Protein AF-A0A521T5R9-F1 (afdb_monomer)

Solvent-accessible surface area (backbone atoms only — not comparable to full-atom values): 5230 Å² total; per-residue (Å²): 138,84,82,80,78,77,91,72,56,70,68,59,52,52,55,57,56,71,71,51,89,70,90,50,60,89,79,56,50,63,75,42,75,47,79,50,73,58,100,88,38,51,32,42,32,36,29,69,43,96,58,28,25,36,35,34,41,43,70,34,47,75,70,73,48,48,69,42,54,29,28,78,53,89,96,47,72,43,79,50,74,78,88,130

pLDDT: mean 84.73, std 13.35, range [43.09, 97.25]

Secondary structure (DSSP, 8-state):
---------HHHHHHHHHTS-PPPGGGPPTT-EEEEE-SS-EEEEEE-STTEEEEEEHHHHHTT-TT-EEEEETTEEEE-PPP-

Foldseek 3Di:
DDDDDDDDDPVRVVVVVVPDDDDALVNDDQQDWDWDDDPQWIKIWGNHDPQKTQIDIDVCVVVVNHRFIWHDDPPDIDGDDDDD

Nearest PDB structures (foldseek):
  1o7d-assembly1_D  TM=6.918E-01  e=7.113E+00  Bos taurus
  1qwr-assembly2_B  TM=6.316E-01  e=4.124E+00  Bacillus subtilis
  3hxr-assembly1_A  TM=5.283E-01  e=3.653E+00  Saccharomyces cerevisiae
  6jnp-assembly1_E-2  TM=5.085E-01  e=9.063E+00  Pseudomonas aeruginosa

Mean predicted aligned error: 8.08 Å

Radius of gyration: 16.34 Å; Cα contacts (8 Å, |Δi|>4): 106; chains: 1; bounding box: 58×25×36 Å

Structure (mmCIF, N/CA/C/O backbone):
data_AF-A0A521T5R9-F1
#
_entry.id   AF-A0A521T5R9-F1
#
loop_
_atom_site.group_PDB
_atom_site.id
_atom_site.type_symbol
_atom_site.label_atom_id
_atom_site.label_alt_id
_atom_site.label_comp_id
_atom_site.label_asym_id
_atom_site.label_entity_id
_atom_site.label_seq_id
_atom_site.pdbx_PDB_ins_code
_atom_site.Cartn_x
_atom_site.Cartn_y
_atom_site.Cartn_z
_atom_site.occupancy
_atom_site.B_iso_or_equiv
_atom_site.auth_seq_id
_atom_site.auth_comp_id
_atom_site.auth_asym_id
_atom_site.auth_atom_id
_atom_site.pdbx_PDB_model_num
ATOM 1 N N . MET A 1 1 ? 34.928 -3.555 -6.492 1.00 43.09 1 MET A N 1
ATOM 2 C CA . MET A 1 1 ? 34.454 -3.823 -7.866 1.00 43.09 1 MET A CA 1
ATOM 3 C C . MET A 1 1 ? 33.259 -2.920 -8.124 1.00 43.09 1 MET A C 1
ATOM 5 O O . MET A 1 1 ? 32.258 -3.068 -7.439 1.00 43.09 1 MET A O 1
ATOM 9 N N . THR A 1 2 ? 33.394 -1.938 -9.014 1.00 52.50 2 THR A N 1
ATOM 10 C CA . THR A 1 2 ? 32.320 -0.988 -9.347 1.00 52.50 2 THR A CA 1
ATOM 11 C C . THR A 1 2 ? 31.524 -1.551 -10.513 1.00 52.50 2 THR A C 1
ATOM 13 O O . THR A 1 2 ? 32.054 -1.677 -11.614 1.00 52.50 2 THR A O 1
ATOM 16 N N . THR A 1 3 ? 30.267 -1.918 -10.281 1.00 55.66 3 THR A N 1
ATOM 17 C CA . THR A 1 3 ? 29.368 -2.364 -11.348 1.00 55.66 3 THR A CA 1
ATOM 18 C C . THR A 1 3 ? 29.021 -1.165 -12.227 1.00 55.66 3 THR A C 1
ATOM 20 O O . THR A 1 3 ? 28.347 -0.238 -11.780 1.00 55.66 3 THR A O 1
ATOM 23 N N . ALA A 1 4 ? 29.500 -1.155 -13.471 1.00 58.25 4 ALA A N 1
ATOM 24 C CA . ALA A 1 4 ? 29.112 -0.148 -14.450 1.00 58.25 4 ALA A CA 1
ATOM 25 C C . ALA A 1 4 ? 27.624 -0.327 -14.788 1.00 58.25 4 ALA A C 1
ATOM 27 O O . ALA A 1 4 ? 27.224 -1.370 -15.304 1.00 58.25 4 ALA A O 1
ATOM 28 N N . ILE A 1 5 ? 26.796 0.676 -14.484 1.00 67.31 5 ILE A N 1
ATOM 29 C CA . ILE A 1 5 ? 25.393 0.685 -14.907 1.00 67.31 5 ILE A CA 1
ATOM 30 C C . ILE A 1 5 ? 25.383 1.095 -16.386 1.00 67.31 5 ILE A C 1
ATOM 32 O O . ILE A 1 5 ? 25.787 2.218 -16.694 1.00 67.31 5 ILE A O 1
ATOM 36 N N . PRO A 1 6 ? 24.968 0.220 -17.318 1.00 70.50 6 PRO A N 1
ATOM 37 C CA . PRO A 1 6 ? 24.958 0.558 -18.734 1.00 70.50 6 PRO A CA 1
ATOM 38 C C . PRO A 1 6 ? 24.009 1.733 -18.985 1.00 70.50 6 PRO A C 1
ATOM 40 O O . PRO A 1 6 ? 22.886 1.750 -18.473 1.00 70.50 6 PRO A O 1
ATOM 43 N N . ALA A 1 7 ? 24.450 2.703 -19.788 1.00 67.81 7 ALA A N 1
ATOM 44 C CA . ALA A 1 7 ? 23.622 3.835 -20.184 1.00 67.81 7 ALA A CA 1
ATOM 45 C C . ALA A 1 7 ? 22.348 3.328 -20.884 1.00 67.81 7 ALA A C 1
ATOM 47 O O . ALA A 1 7 ? 22.411 2.608 -21.883 1.00 67.81 7 ALA A O 1
ATOM 48 N N . ARG A 1 8 ? 21.177 3.685 -20.344 1.00 77.50 8 ARG A N 1
ATOM 49 C CA . ARG A 1 8 ? 19.869 3.377 -20.936 1.00 77.50 8 ARG A CA 1
ATOM 50 C C . ARG A 1 8 ? 19.272 4.655 -21.507 1.00 77.50 8 ARG A C 1
ATOM 52 O O . ARG A 1 8 ? 19.298 5.695 -20.856 1.00 77.50 8 ARG A O 1
ATOM 59 N N . THR A 1 9 ? 18.714 4.576 -22.711 1.00 87.38 9 THR A N 1
ATOM 60 C CA . THR A 1 9 ? 17.876 5.657 -23.237 1.00 87.38 9 THR A CA 1
ATOM 61 C C . THR A 1 9 ? 16.600 5.761 -22.404 1.00 87.38 9 THR A C 1
ATOM 63 O O . THR A 1 9 ? 16.130 4.763 -21.850 1.00 87.38 9 THR A O 1
ATOM 66 N N . ILE A 1 10 ? 16.006 6.954 -22.339 1.00 83.12 10 ILE A N 1
ATOM 67 C CA . ILE A 1 10 ? 14.739 7.158 -21.624 1.00 83.12 10 ILE A CA 1
ATOM 68 C C . ILE A 1 10 ? 13.631 6.245 -22.167 1.00 83.12 10 ILE A C 1
ATOM 70 O O . ILE A 1 10 ? 12.891 5.655 -21.388 1.00 83.12 10 ILE A O 1
ATOM 74 N N . SER A 1 11 ? 13.597 6.014 -23.484 1.00 83.62 11 SER A N 1
ATOM 75 C CA . SER A 1 11 ? 12.654 5.091 -24.122 1.00 83.62 11 SER A CA 1
ATOM 76 C C . SER A 1 11 ? 12.800 3.664 -23.590 1.00 83.62 11 SER A C 1
ATOM 78 O O . SER A 1 11 ? 11.804 3.033 -23.266 1.00 83.62 11 SER A O 1
ATOM 80 N N . ARG A 1 12 ? 14.033 3.166 -23.401 1.00 82.81 12 ARG A N 1
ATOM 81 C CA . ARG A 1 12 ? 14.254 1.832 -22.812 1.00 82.81 12 ARG A CA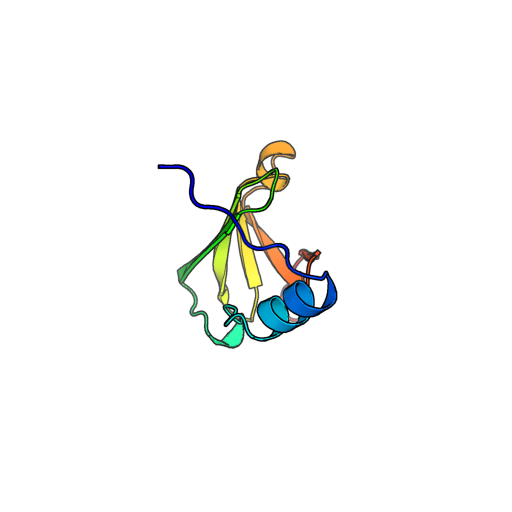 1
ATOM 82 C C . ARG A 1 12 ? 13.858 1.749 -21.340 1.00 82.81 12 ARG A C 1
ATOM 84 O O . ARG A 1 12 ? 13.485 0.674 -20.885 1.00 82.81 12 ARG A O 1
ATOM 91 N N . LEU A 1 13 ? 13.966 2.845 -20.590 1.00 82.44 13 LEU A N 1
ATOM 92 C CA . LEU A 1 13 ? 13.487 2.891 -19.205 1.00 82.44 13 LEU A CA 1
ATOM 93 C C . LEU A 1 13 ? 11.957 2.859 -19.149 1.00 82.44 13 LEU A C 1
ATOM 95 O O . LEU A 1 13 ? 11.405 2.174 -18.296 1.00 82.44 13 LEU A O 1
ATOM 99 N N . ILE A 1 14 ? 11.287 3.550 -20.074 1.00 82.12 14 ILE A N 1
ATOM 100 C CA . ILE A 1 14 ? 9.824 3.553 -20.180 1.00 82.12 14 ILE A C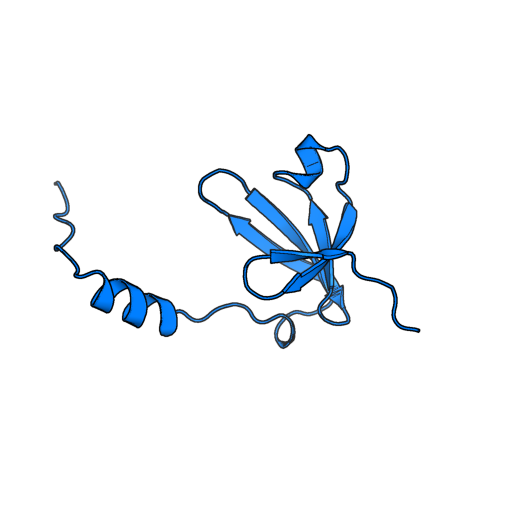A 1
ATOM 101 C C . ILE A 1 14 ? 9.305 2.159 -20.547 1.00 82.12 14 ILE A C 1
ATOM 103 O O . ILE A 1 14 ? 8.414 1.664 -19.864 1.00 82.12 14 ILE A O 1
ATOM 107 N N . GLU A 1 15 ? 9.876 1.504 -21.563 1.00 81.38 15 GLU A N 1
ATOM 108 C CA . GLU A 1 15 ? 9.458 0.147 -21.950 1.00 81.38 15 GLU A CA 1
ATOM 109 C C . GLU A 1 15 ? 9.669 -0.859 -20.811 1.00 81.38 15 GLU A C 1
ATOM 111 O O . GLU A 1 15 ? 8.748 -1.582 -20.443 1.00 81.38 15 GLU A O 1
ATOM 116 N N . ALA A 1 16 ? 10.829 -0.820 -20.148 1.00 78.06 16 ALA A N 1
ATOM 117 C CA . ALA A 1 16 ? 11.090 -1.688 -18.999 1.00 78.06 16 ALA A CA 1
ATOM 118 C C . ALA A 1 16 ? 10.138 -1.427 -17.813 1.00 78.06 16 ALA A C 1
ATOM 120 O O . ALA A 1 16 ? 9.808 -2.351 -17.074 1.00 78.06 16 ALA A O 1
ATOM 121 N N . ALA A 1 17 ? 9.690 -0.183 -17.616 1.00 75.25 17 ALA A N 1
ATOM 122 C CA . ALA A 1 17 ? 8.724 0.155 -16.572 1.00 75.25 17 ALA A CA 1
ATOM 123 C C . ALA A 1 17 ? 7.298 -0.309 -16.914 1.00 75.25 17 ALA A C 1
ATOM 125 O O . ALA A 1 17 ? 6.541 -0.651 -16.008 1.00 75.25 17 ALA A O 1
ATOM 126 N N . ARG A 1 18 ? 6.925 -0.347 -18.202 1.00 72.25 18 ARG A N 1
ATOM 127 C CA . ARG A 1 18 ? 5.620 -0.865 -18.657 1.00 72.25 18 ARG A CA 1
ATOM 128 C C . ARG A 1 18 ? 5.472 -2.361 -18.406 1.00 72.25 18 ARG A C 1
ATOM 130 O O . ARG A 1 18 ? 4.375 -2.817 -18.104 1.00 72.25 18 ARG A O 1
ATOM 137 N N . GLU A 1 19 ? 6.568 -3.100 -18.533 1.00 72.00 19 GLU A N 1
ATOM 138 C CA . GLU A 1 19 ? 6.606 -4.549 -18.332 1.00 72.00 19 GLU A CA 1
ATOM 139 C C . GLU A 1 19 ? 6.712 -4.952 -16.857 1.00 72.00 19 GLU A C 1
ATOM 141 O O . GLU A 1 19 ? 6.628 -6.139 -16.543 1.00 72.00 19 GLU A O 1
ATOM 146 N N . GLN A 1 20 ? 6.889 -3.996 -15.936 1.00 70.00 20 GLN A N 1
ATOM 147 C CA . GLN A 1 20 ? 7.025 -4.335 -14.527 1.00 70.00 20 GLN A CA 1
ATOM 148 C C . GLN A 1 20 ? 5.684 -4.855 -13.979 1.00 70.00 20 GLN A C 1
ATOM 150 O O . GLN A 1 20 ? 4.693 -4.116 -13.990 1.00 70.00 20 GLN A O 1
ATOM 155 N N . PRO A 1 21 ? 5.630 -6.096 -13.460 1.00 67.12 21 PRO A N 1
ATOM 156 C CA . PRO A 1 21 ? 4.427 -6.597 -12.820 1.00 67.12 21 PRO A CA 1
ATOM 157 C C . PRO A 1 21 ? 4.142 -5.744 -11.580 1.00 67.12 21 PRO A C 1
ATOM 159 O O . PRO A 1 21 ? 4.939 -5.691 -10.643 1.00 67.12 21 PRO A O 1
ATOM 162 N N . GLY A 1 22 ? 3.027 -5.017 -11.619 1.00 78.12 22 GLY A N 1
ATOM 163 C CA . GLY A 1 22 ? 2.525 -4.219 -10.508 1.00 78.12 22 GLY A CA 1
ATOM 164 C C . GLY A 1 22 ? 1.461 -4.979 -9.728 1.00 78.12 22 GLY A C 1
ATOM 165 O O . GLY A 1 22 ? 0.732 -5.791 -10.294 1.00 78.12 22 GLY A O 1
ATOM 166 N N . VAL A 1 23 ? 1.345 -4.677 -8.438 1.00 85.75 23 VAL A N 1
ATOM 167 C CA . VAL A 1 23 ? 0.240 -5.156 -7.603 1.00 85.75 23 VAL A CA 1
ATOM 168 C C . VAL A 1 23 ? -1.023 -4.392 -7.996 1.00 85.75 23 VAL A C 1
ATOM 170 O O . VAL A 1 23 ? -1.041 -3.159 -7.907 1.00 85.75 23 VAL A O 1
ATOM 173 N N . ARG A 1 24 ? -2.075 -5.087 -8.446 1.00 83.06 24 ARG A N 1
ATOM 174 C CA . ARG A 1 24 ? -3.362 -4.444 -8.743 1.00 83.06 24 ARG A CA 1
ATOM 175 C C . ARG A 1 24 ? -4.270 -4.519 -7.517 1.00 83.06 24 ARG A C 1
ATOM 177 O O . ARG A 1 24 ? -4.249 -5.520 -6.812 1.00 83.06 24 ARG A O 1
ATOM 184 N N . PRO A 1 25 ? -5.142 -3.521 -7.288 1.00 82.75 25 PRO A N 1
ATOM 185 C CA . PRO A 1 25 ? -6.109 -3.586 -6.193 1.00 82.75 25 PRO A CA 1
ATOM 186 C C . PRO A 1 25 ? -7.020 -4.821 -6.238 1.00 82.75 25 PRO A C 1
ATOM 188 O O . PRO A 1 25 ? -7.447 -5.289 -5.194 1.00 82.75 25 PRO A O 1
ATOM 191 N N . ALA A 1 26 ? -7.300 -5.349 -7.434 1.00 82.75 26 ALA A N 1
ATOM 192 C CA . ALA A 1 26 ? -8.100 -6.561 -7.617 1.00 82.75 26 ALA A CA 1
ATOM 193 C C . ALA A 1 26 ? -7.384 -7.849 -7.168 1.00 82.75 26 ALA A C 1
ATOM 195 O O . ALA A 1 26 ? -8.049 -8.855 -6.950 1.00 82.75 26 ALA A O 1
ATOM 196 N N . ASP A 1 27 ? -6.056 -7.811 -7.022 1.00 87.12 27 ASP A N 1
ATOM 197 C CA . ASP A 1 27 ? -5.248 -8.953 -6.583 1.00 87.12 27 ASP A CA 1
ATOM 198 C C . ASP A 1 27 ? -5.102 -8.997 -5.050 1.00 87.12 27 ASP A C 1
ATOM 200 O O . ASP A 1 27 ? -4.535 -9.945 -4.514 1.00 87.12 27 ASP A O 1
ATOM 204 N N . LEU A 1 28 ? -5.580 -7.962 -4.348 1.00 91.31 28 LEU A N 1
ATOM 205 C CA . LEU A 1 28 ? -5.423 -7.790 -2.907 1.00 91.31 28 LEU A CA 1
ATOM 206 C C . LEU A 1 28 ? -6.692 -8.181 -2.160 1.00 91.31 28 LEU A C 1
ATOM 208 O O . LEU A 1 28 ? -7.805 -7.800 -2.534 1.00 91.31 28 LEU A O 1
ATOM 212 N N . GLN A 1 29 ? -6.511 -8.883 -1.051 1.00 94.06 29 GLN A N 1
ATOM 213 C CA . GLN A 1 29 ? -7.581 -9.259 -0.144 1.00 94.06 29 GLN A CA 1
ATOM 214 C C . GLN A 1 29 ? -7.641 -8.309 1.058 1.00 94.06 29 GLN A C 1
ATOM 216 O O . GLN A 1 29 ? -6.625 -7.734 1.457 1.00 94.06 29 GLN A O 1
ATOM 221 N N . PRO A 1 30 ? -8.824 -8.120 1.673 1.00 94.88 30 PRO A N 1
ATOM 222 C CA . PRO A 1 30 ? -8.912 -7.435 2.955 1.00 94.88 30 PRO A CA 1
ATOM 223 C C . PRO A 1 30 ? -7.956 -8.068 3.977 1.00 94.88 30 PRO A C 1
ATOM 225 O O . PRO A 1 30 ? -8.002 -9.274 4.204 1.00 94.88 30 PRO A O 1
ATOM 228 N N . GLY A 1 31 ? -7.108 -7.246 4.594 1.00 93.88 31 GLY A N 1
ATOM 229 C CA . GLY A 1 31 ? -6.052 -7.689 5.509 1.00 93.88 31 GLY A CA 1
ATOM 230 C C . GLY A 1 31 ? -4.642 -7.663 4.912 1.00 93.88 31 GLY A C 1
ATOM 231 O O . GLY A 1 31 ? -3.688 -7.556 5.681 1.00 93.88 31 GLY A O 1
ATOM 232 N N . ASP A 1 32 ? -4.497 -7.664 3.584 1.00 95.56 32 ASP A N 1
ATOM 233 C CA . ASP A 1 32 ? -3.191 -7.534 2.933 1.00 95.56 32 ASP A CA 1
ATOM 234 C C . ASP A 1 32 ? -2.595 -6.142 3.133 1.00 95.56 32 ASP A C 1
ATOM 236 O O . ASP A 1 32 ? -3.309 -5.133 3.169 1.00 95.56 32 ASP A O 1
ATOM 240 N N . TRP A 1 33 ? -1.266 -6.072 3.217 1.00 94.88 33 TRP A N 1
ATOM 241 C CA . TRP A 1 33 ? -0.536 -4.812 3.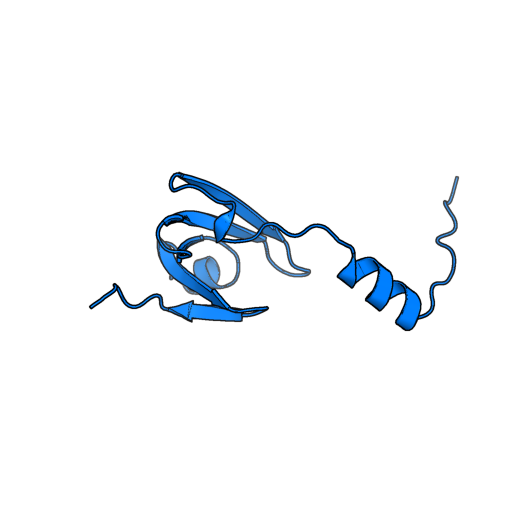339 1.00 94.88 33 TRP A CA 1
ATOM 242 C C . TRP A 1 33 ? 0.332 -4.559 2.114 1.00 94.88 33 TRP A C 1
ATOM 244 O O . TRP A 1 33 ? 1.081 -5.425 1.664 1.00 94.88 33 TRP A O 1
ATOM 254 N N . VAL A 1 34 ? 0.284 -3.326 1.617 1.00 94.00 34 VAL A N 1
ATOM 255 C CA . VAL A 1 34 ? 1.151 -2.839 0.545 1.00 94.00 34 VAL A CA 1
ATOM 256 C C . VAL A 1 34 ? 2.031 -1.727 1.091 1.00 94.00 34 VAL A C 1
ATOM 258 O O . VAL A 1 34 ? 1.540 -0.735 1.626 1.00 94.00 34 VAL A O 1
ATOM 261 N N . ILE A 1 35 ? 3.344 -1.872 0.925 1.00 95.00 35 ILE A N 1
ATOM 262 C CA . ILE A 1 35 ? 4.309 -0.827 1.268 1.00 95.00 35 ILE A CA 1
ATOM 263 C C . ILE A 1 35 ? 4.683 -0.070 -0.001 1.00 95.00 35 ILE A C 1
ATOM 265 O O . ILE A 1 35 ? 5.294 -0.625 -0.914 1.00 95.00 35 ILE A O 1
ATOM 269 N N . VAL A 1 36 ? 4.344 1.217 -0.051 1.00 92.69 36 VAL A N 1
ATOM 270 C CA . VAL A 1 36 ? 4.684 2.097 -1.171 1.00 92.69 36 VAL A CA 1
ATOM 271 C C . VAL A 1 36 ? 5.844 2.982 -0.756 1.00 92.69 36 VAL A C 1
ATOM 273 O O . VAL A 1 36 ? 5.692 3.897 0.052 1.00 92.69 36 VAL A O 1
ATOM 276 N N . ARG A 1 37 ? 7.020 2.726 -1.327 1.00 92.31 37 ARG A N 1
ATOM 277 C CA . ARG A 1 37 ? 8.204 3.556 -1.112 1.00 92.31 37 ARG A CA 1
ATOM 278 C C . ARG A 1 37 ? 8.429 4.468 -2.308 1.00 92.31 37 ARG A C 1
ATOM 280 O O . ARG A 1 37 ? 8.652 4.007 -3.423 1.00 92.31 37 ARG A O 1
ATOM 287 N N . THR A 1 38 ? 8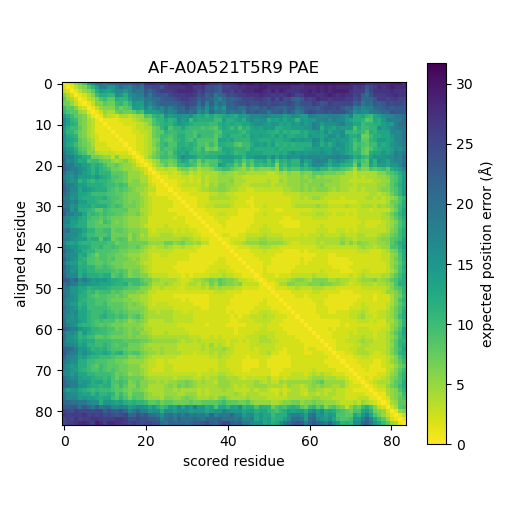.394 5.768 -2.061 1.00 89.25 38 THR A N 1
ATOM 288 C CA . THR A 1 38 ? 8.771 6.804 -3.023 1.00 89.25 38 THR A CA 1
ATOM 289 C C . THR A 1 38 ? 10.180 7.310 -2.708 1.00 89.25 38 THR A C 1
ATOM 291 O O . THR A 1 38 ? 10.841 6.832 -1.784 1.00 89.25 38 THR A O 1
ATOM 294 N N . LYS A 1 39 ? 10.657 8.308 -3.463 1.00 90.94 39 LYS A N 1
ATOM 295 C CA . LYS A 1 39 ? 11.947 8.959 -3.189 1.00 90.94 39 LYS A CA 1
ATOM 296 C C . LYS A 1 39 ? 12.022 9.536 -1.769 1.00 90.94 39 LYS A C 1
ATOM 298 O O . LYS A 1 39 ? 13.070 9.453 -1.139 1.00 90.94 39 LYS A O 1
ATOM 303 N N . ASN A 1 40 ? 10.926 10.125 -1.291 1.00 92.31 40 ASN A N 1
ATOM 304 C CA . ASN A 1 40 ? 10.930 10.962 -0.089 1.00 92.31 40 ASN A CA 1
ATOM 305 C C . ASN A 1 40 ? 10.100 10.375 1.057 1.00 92.31 40 ASN A C 1
ATOM 307 O O . ASN A 1 40 ? 10.070 10.947 2.144 1.00 92.31 40 ASN A O 1
ATOM 311 N N . SER A 1 41 ? 9.357 9.292 0.825 1.00 92.25 41 SER A N 1
ATOM 312 C CA . SER A 1 41 ? 8.387 8.800 1.802 1.00 92.25 41 SER A CA 1
ATOM 313 C C . SER A 1 41 ? 8.127 7.310 1.652 1.00 92.25 41 SER A C 1
ATOM 315 O O . SER A 1 41 ? 8.251 6.747 0.565 1.00 92.25 41 SER A O 1
ATOM 317 N N . THR A 1 42 ? 7.711 6.697 2.753 1.00 96.25 42 THR A N 1
ATOM 318 C CA . THR A 1 42 ? 7.180 5.337 2.787 1.00 96.25 42 THR A CA 1
ATOM 319 C C . THR A 1 42 ? 5.762 5.405 3.329 1.00 96.25 42 THR A C 1
ATOM 321 O O . THR A 1 42 ? 5.534 6.033 4.363 1.00 96.25 42 THR A O 1
ATOM 324 N N . TYR A 1 43 ? 4.839 4.762 2.626 1.00 96.12 43 TYR A N 1
ATOM 325 C CA . TYR A 1 43 ? 3.443 4.618 3.013 1.00 96.12 43 TYR A CA 1
ATOM 326 C C . TYR A 1 43 ? 3.137 3.143 3.251 1.00 96.12 43 TYR A C 1
ATOM 328 O O . TYR A 1 43 ? 3.624 2.285 2.509 1.00 96.12 43 TYR A O 1
ATOM 336 N N . THR A 1 44 ? 2.296 2.866 4.238 1.00 97.19 44 THR A N 1
ATOM 337 C CA . THR A 1 44 ? 1.700 1.551 4.473 1.00 97.19 44 THR A CA 1
ATOM 338 C C . THR A 1 44 ? 0.225 1.634 4.117 1.00 97.19 44 THR 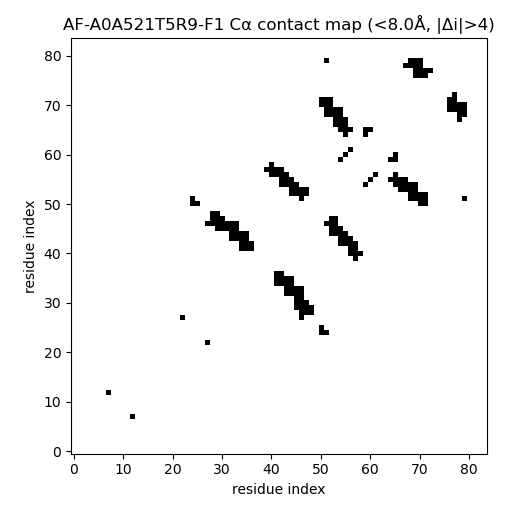A C 1
ATOM 340 O O . THR A 1 44 ? -0.487 2.497 4.625 1.00 97.19 44 THR A O 1
ATOM 343 N N . LEU A 1 45 ? -0.231 0.755 3.228 1.00 96.00 45 LEU A N 1
ATOM 344 C CA . LEU A 1 45 ? -1.619 0.654 2.797 1.00 96.00 45 LEU A CA 1
ATOM 345 C C . LEU A 1 45 ? -2.181 -0.690 3.247 1.00 96.00 45 LEU A C 1
ATOM 347 O O . LEU A 1 45 ? -1.778 -1.728 2.727 1.00 96.00 45 LEU A O 1
ATOM 351 N N . SER A 1 46 ? -3.129 -0.670 4.175 1.00 96.81 46 SER A N 1
ATOM 352 C CA . SER A 1 46 ? -3.860 -1.868 4.585 1.00 96.81 46 SER A CA 1
ATOM 353 C C . SER A 1 46 ? -5.114 -2.003 3.734 1.00 96.81 46 SER A C 1
ATOM 355 O O . SER A 1 46 ? -5.997 -1.143 3.795 1.00 96.81 46 SER A O 1
ATOM 357 N N . ALA A 1 47 ? -5.194 -3.056 2.925 1.00 95.50 47 ALA A N 1
ATOM 358 C CA . ALA A 1 47 ? -6.358 -3.345 2.103 1.00 95.50 47 ALA A CA 1
ATOM 359 C C . ALA A 1 47 ? -7.567 -3.641 2.998 1.00 95.50 47 ALA A C 1
ATOM 361 O O . ALA A 1 47 ? -7.507 -4.456 3.920 1.00 95.50 47 ALA A O 1
ATOM 362 N N . VAL A 1 48 ? -8.679 -2.966 2.720 1.00 94.25 48 VAL A N 1
ATOM 363 C CA . VAL A 1 48 ? -9.926 -3.063 3.500 1.00 94.25 48 VAL A CA 1
ATOM 364 C C . VAL A 1 48 ? -11.122 -3.465 2.632 1.00 94.25 48 VAL A C 1
ATOM 366 O O . VAL A 1 48 ? -12.268 -3.302 3.047 1.00 94.25 48 VAL A O 1
ATOM 369 N N . GLY A 1 49 ? -10.852 -3.977 1.428 1.00 87.50 49 GLY A N 1
ATOM 370 C CA . GLY A 1 49 ? -11.858 -4.350 0.433 1.00 87.50 49 GLY A CA 1
ATOM 371 C C . GLY A 1 49 ? -12.234 -3.215 -0.523 1.00 87.50 49 GLY A C 1
ATOM 372 O O . GLY A 1 49 ? -11.863 -2.052 -0.331 1.00 87.50 49 GLY A O 1
ATOM 373 N N . ASP A 1 50 ? -12.945 -3.579 -1.590 1.00 86.81 50 ASP A N 1
ATOM 374 C CA . ASP A 1 50 ? -13.526 -2.663 -2.585 1.00 86.81 50 ASP A CA 1
ATOM 375 C C . ASP A 1 50 ? -12.516 -1.721 -3.266 1.00 86.81 50 ASP A C 1
ATOM 377 O O . ASP A 1 50 ? -12.835 -0.601 -3.665 1.00 86.81 50 ASP A O 1
ATOM 381 N N . GLY A 1 51 ? -11.256 -2.156 -3.376 1.00 88.00 51 GLY A N 1
ATOM 382 C CA . GLY A 1 51 ? -10.173 -1.357 -3.959 1.00 88.00 51 GLY A CA 1
ATOM 383 C C . GLY A 1 51 ? -9.764 -0.143 -3.115 1.00 88.00 51 GLY A C 1
ATOM 384 O O . GLY A 1 51 ? -9.177 0.805 -3.643 1.00 88.00 51 GLY A O 1
ATOM 385 N N . THR A 1 52 ? -10.080 -0.157 -1.819 1.00 93.56 52 THR A N 1
ATOM 386 C CA . THR A 1 52 ? -9.749 0.916 -0.874 1.00 93.56 52 THR A CA 1
ATOM 387 C C . THR A 1 52 ? -8.796 0.441 0.219 1.00 93.56 52 THR A C 1
ATOM 389 O O . THR A 1 52 ? -8.672 -0.754 0.501 1.00 93.56 52 THR A O 1
ATOM 392 N N . PHE A 1 53 ? -8.114 1.405 0.832 1.00 95.38 53 PHE A N 1
ATOM 393 C CA . PHE A 1 53 ? -7.018 1.175 1.765 1.00 95.38 53 PHE A CA 1
ATOM 394 C C . PHE A 1 53 ? -7.130 2.101 2.966 1.00 95.38 53 PHE A C 1
ATOM 396 O O . PHE A 1 53 ? -7.528 3.254 2.817 1.00 95.38 53 PHE A O 1
ATOM 403 N N . VAL A 1 54 ? -6.722 1.623 4.135 1.00 96.62 54 VAL A N 1
ATOM 404 C CA . VAL A 1 54 ? -6.362 2.488 5.261 1.00 96.62 54 VAL A CA 1
ATOM 405 C C . VAL A 1 54 ? -4.882 2.816 5.128 1.00 96.62 54 VAL A C 1
ATOM 407 O O . VAL A 1 54 ? -4.061 1.903 5.041 1.00 96.62 54 VAL A O 1
ATOM 410 N N . VAL A 1 55 ? -4.545 4.103 5.063 1.00 96.50 55 VAL A N 1
ATOM 411 C CA . VAL A 1 55 ? -3.166 4.561 4.848 1.00 96.50 55 VAL A CA 1
ATOM 412 C C . VAL A 1 55 ? -2.528 5.071 6.130 1.00 96.50 55 VAL A C 1
ATOM 414 O O . VAL A 1 55 ? -3.169 5.756 6.928 1.00 96.50 55 VAL A O 1
ATOM 417 N N . THR A 1 56 ? -1.244 4.771 6.297 1.00 97.25 56 THR A N 1
ATOM 418 C CA . THR A 1 56 ? -0.370 5.440 7.260 1.00 97.25 56 THR A CA 1
ATOM 419 C C . THR A 1 56 ? 0.981 5.789 6.635 1.00 97.25 56 THR A C 1
ATOM 421 O O . THR A 1 56 ? 1.379 5.212 5.617 1.00 97.25 56 THR A O 1
ATOM 424 N N . GLY A 1 57 ? 1.712 6.724 7.239 1.00 96.19 57 GLY A N 1
ATOM 425 C CA . GLY A 1 57 ? 3.062 7.090 6.810 1.00 96.19 57 GLY A CA 1
ATOM 426 C C . GLY A 1 57 ? 3.112 8.262 5.829 1.00 96.19 57 GLY A C 1
ATOM 427 O O . GLY A 1 57 ? 2.100 8.788 5.358 1.00 96.19 57 GLY A O 1
ATOM 428 N N . GLY A 1 58 ? 4.336 8.684 5.507 1.00 95.06 58 GLY A N 1
ATOM 429 C CA . GLY A 1 58 ? 4.597 9.784 4.580 1.00 95.06 58 GLY A CA 1
ATOM 430 C C . GLY A 1 58 ? 3.862 11.073 4.958 1.00 95.06 58 GLY A C 1
ATOM 431 O O . GLY A 1 58 ? 3.887 11.505 6.109 1.00 95.06 58 GLY A O 1
ATOM 432 N N . TRP A 1 59 ? 3.209 11.685 3.967 1.00 93.69 59 TRP A N 1
ATOM 433 C CA . TRP A 1 59 ? 2.430 12.913 4.155 1.00 93.69 59 TRP A CA 1
ATOM 434 C C . TRP A 1 59 ? 1.275 12.745 5.160 1.00 93.69 59 TRP A C 1
ATOM 436 O O . TRP A 1 59 ? 1.029 13.659 5.938 1.00 93.69 59 TRP A O 1
ATOM 446 N N . PHE A 1 60 ? 0.627 11.574 5.224 1.00 94.75 60 PHE A N 1
ATOM 447 C CA . PHE A 1 60 ? -0.490 11.346 6.153 1.00 94.75 60 PHE A CA 1
ATOM 448 C C . PHE A 1 60 ? -0.042 11.410 7.614 1.00 94.75 60 PHE A C 1
ATOM 450 O O . PHE A 1 60 ? -0.679 12.083 8.424 1.00 94.75 60 PHE A O 1
ATOM 457 N N . SER A 1 61 ? 1.107 10.814 7.944 1.00 95.81 61 SER A N 1
ATOM 458 C CA . SER A 1 61 ? 1.685 10.949 9.286 1.00 95.81 61 SER A CA 1
ATOM 459 C C . SER A 1 61 ? 2.117 12.379 9.589 1.00 95.81 61 SER A C 1
ATOM 461 O O . SER A 1 61 ? 1.895 12.859 10.700 1.00 95.81 61 SER A O 1
ATOM 463 N N . ALA A 1 62 ? 2.712 13.076 8.614 1.00 95.25 62 ALA A N 1
ATOM 464 C CA . ALA A 1 62 ? 3.145 14.464 8.789 1.00 95.25 62 ALA A CA 1
ATOM 465 C C . ALA A 1 62 ? 1.963 15.398 9.111 1.00 95.25 62 ALA A C 1
ATOM 467 O O . ALA A 1 62 ? 2.066 16.230 10.011 1.00 95.25 62 ALA A O 1
ATOM 468 N N . GLU A 1 63 ? 0.825 15.197 8.445 1.00 96.19 63 GLU A N 1
ATOM 469 C CA . GLU A 1 63 ? -0.403 15.976 8.646 1.00 96.19 63 GLU A CA 1
ATOM 470 C C . GLU A 1 63 ? -1.325 15.414 9.739 1.00 96.19 63 GLU A C 1
ATOM 472 O O . GLU A 1 63 ? -2.425 15.924 9.940 1.00 96.19 63 GLU A O 1
ATOM 477 N N . ARG A 1 64 ? -0.912 14.358 10.456 1.00 95.88 64 ARG A N 1
ATOM 478 C CA . ARG A 1 64 ? -1.729 13.675 11.482 1.00 95.88 64 ARG A CA 1
ATOM 479 C C . ARG A 1 64 ? -3.082 13.172 10.951 1.00 95.88 64 ARG A C 1
ATOM 481 O O . ARG A 1 64 ? -4.078 13.170 11.669 1.00 95.88 64 ARG A O 1
ATOM 488 N N . THR A 1 65 ? -3.099 12.729 9.698 1.00 94.44 65 THR A N 1
ATOM 489 C CA . THR A 1 65 ? -4.254 12.142 8.995 1.00 94.44 65 THR A CA 1
ATOM 490 C C . THR A 1 65 ? -4.084 10.639 8.740 1.00 94.44 65 THR A C 1
ATOM 492 O O . THR A 1 65 ? -4.784 10.052 7.913 1.00 94.44 65 THR A O 1
ATOM 495 N N . ASP A 1 66 ? -3.165 9.992 9.463 1.00 94.56 66 ASP A N 1
ATOM 496 C CA . ASP A 1 66 ? -3.032 8.535 9.483 1.00 94.56 66 ASP A CA 1
ATOM 497 C C . ASP A 1 66 ? -4.364 7.846 9.816 1.00 94.56 66 ASP A C 1
ATOM 499 O O . ASP A 1 66 ? -5.174 8.338 10.602 1.00 94.56 66 ASP A O 1
ATOM 503 N N . GLY A 1 67 ? -4.581 6.672 9.226 1.00 94.50 67 GLY A N 1
ATOM 504 C CA . GLY A 1 67 ? -5.809 5.903 9.408 1.00 94.50 67 GLY A CA 1
ATOM 505 C C . GLY A 1 67 ? -6.939 6.303 8.454 1.00 94.50 67 GLY A C 1
ATOM 506 O O . GLY A 1 67 ? -8.004 5.685 8.478 1.00 94.50 67 GLY A O 1
ATOM 507 N N . GLN 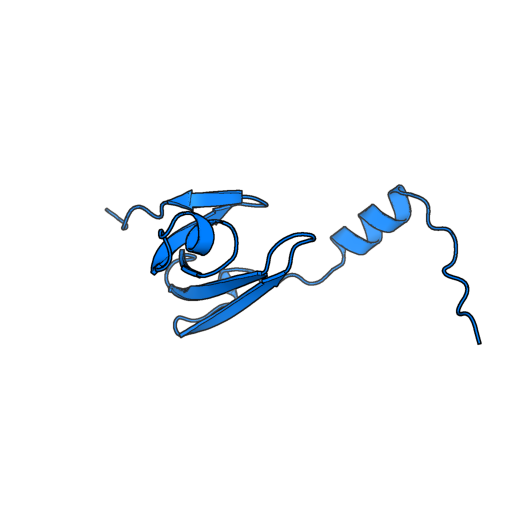A 1 68 ? -6.731 7.297 7.584 1.00 94.88 68 GLN A N 1
ATOM 508 C CA . GLN A 1 68 ? -7.726 7.688 6.591 1.00 94.88 68 GLN A CA 1
ATOM 509 C C . GLN A 1 68 ? -7.967 6.572 5.562 1.00 94.88 68 GLN A C 1
ATOM 511 O O . GLN A 1 68 ? -7.034 5.915 5.094 1.00 94.88 68 GLN A O 1
ATOM 516 N N . ARG A 1 69 ? -9.233 6.382 5.162 1.00 95.00 69 ARG A N 1
ATOM 517 C CA . ARG A 1 69 ? -9.591 5.494 4.050 1.00 95.00 69 ARG A CA 1
ATOM 518 C C . ARG A 1 69 ? -9.423 6.220 2.714 1.00 95.00 69 ARG A C 1
ATOM 520 O O . ARG A 1 69 ? -10.033 7.267 2.481 1.00 95.00 69 ARG A O 1
ATOM 527 N N . ILE A 1 70 ? -8.619 5.649 1.827 1.00 94.75 70 ILE A N 1
ATOM 528 C CA . ILE A 1 70 ? -8.301 6.204 0.511 1.00 94.75 70 ILE A CA 1
ATOM 529 C C . ILE A 1 70 ? -8.517 5.179 -0.602 1.00 94.75 70 ILE A C 1
ATOM 531 O O . ILE A 1 70 ? -8.536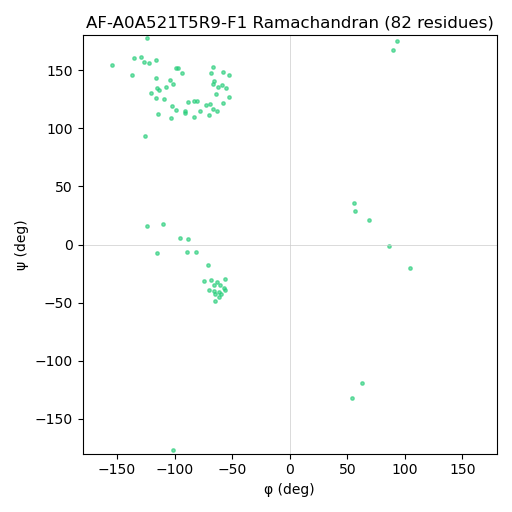 3.970 -0.369 1.00 94.75 70 ILE A O 1
ATOM 535 N N . ALA A 1 71 ? -8.640 5.671 -1.830 1.00 92.50 71 ALA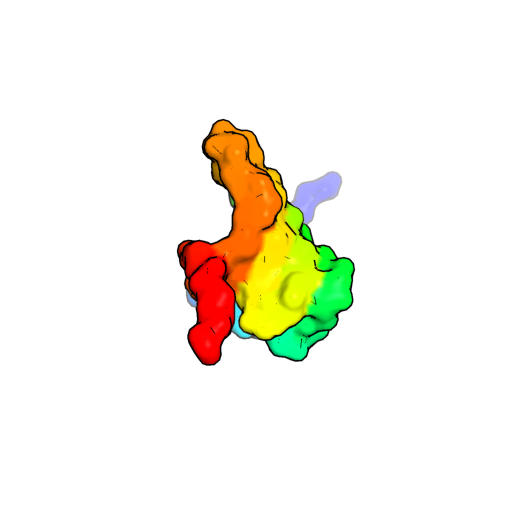 A N 1
ATOM 536 C CA . ALA A 1 71 ? -8.528 4.866 -3.040 1.00 92.50 71 ALA A CA 1
ATOM 537 C C . ALA A 1 71 ? -7.285 5.303 -3.821 1.00 92.50 71 ALA A C 1
ATOM 539 O O . ALA A 1 71 ? -7.082 6.500 -4.037 1.00 92.50 71 ALA A O 1
ATOM 540 N N . VAL A 1 72 ? -6.476 4.345 -4.277 1.00 89.75 72 VAL A N 1
ATOM 541 C CA . VAL A 1 72 ? -5.350 4.628 -5.177 1.00 89.75 72 VAL A CA 1
ATOM 542 C C . VAL A 1 72 ? -5.889 4.772 -6.600 1.00 89.75 72 VAL A C 1
ATOM 544 O O . VAL A 1 72 ? -6.556 3.879 -7.122 1.00 89.75 72 VAL A O 1
ATOM 547 N N . ARG A 1 73 ? -5.619 5.914 -7.236 1.00 85.94 73 ARG A N 1
ATOM 548 C CA . ARG A 1 73 ? -6.091 6.271 -8.579 1.00 85.94 73 ARG A CA 1
ATOM 549 C C . ARG A 1 73 ? -4.887 6.637 -9.442 1.00 85.94 73 ARG A C 1
ATOM 551 O O . ARG A 1 73 ? -4.417 7.771 -9.432 1.00 85.94 73 ARG A O 1
ATOM 558 N N . GLY A 1 74 ? -4.360 5.662 -10.178 1.00 82.00 74 GLY A N 1
ATOM 559 C CA . GLY A 1 74 ? -3.122 5.850 -10.937 1.00 82.00 74 GLY A CA 1
ATOM 560 C C . GLY A 1 74 ? -1.949 6.149 -10.000 1.00 82.00 74 GLY A C 1
ATOM 561 O O . GLY A 1 74 ? -1.624 5.331 -9.147 1.00 82.00 74 GLY A O 1
ATOM 562 N N . CYS A 1 75 ? -1.328 7.320 -10.151 1.00 81.94 75 CYS A N 1
ATOM 563 C CA . CYS A 1 75 ? -0.214 7.778 -9.314 1.00 81.94 75 CYS A CA 1
ATOM 564 C C . CYS A 1 75 ? -0.632 8.684 -8.141 1.00 81.94 75 CYS A C 1
ATOM 566 O O . CYS A 1 75 ? 0.236 9.224 -7.457 1.00 81.94 75 CYS A O 1
ATOM 568 N N . THR A 1 76 ? -1.935 8.871 -7.918 1.00 86.25 76 THR A N 1
ATOM 569 C CA . THR A 1 76 ? -2.474 9.701 -6.833 1.00 86.25 76 THR A CA 1
ATOM 570 C C . THR A 1 76 ? -3.428 8.904 -5.944 1.00 86.25 76 THR A C 1
ATOM 572 O O . THR A 1 76 ? -3.719 7.731 -6.196 1.00 86.25 76 THR A O 1
ATOM 575 N N . TRP A 1 77 ? -3.931 9.547 -4.898 1.00 89.50 77 TRP A N 1
ATOM 576 C CA . TRP A 1 77 ? -4.992 9.042 -4.044 1.00 89.50 77 TRP A CA 1
ATOM 577 C C . TRP A 1 77 ? -6.171 10.014 -4.017 1.00 89.50 77 TRP A C 1
ATOM 579 O O . TRP A 1 77 ? -6.027 11.215 -4.242 1.00 89.50 77 TRP A O 1
ATOM 589 N N . SER A 1 78 ? -7.348 9.486 -3.707 1.00 87.81 78 SER A N 1
ATOM 590 C CA . SER A 1 78 ? -8.521 10.276 -3.339 1.00 87.81 78 SER A CA 1
ATOM 591 C C . SER A 1 78 ? -9.064 9.782 -2.006 1.00 87.81 78 SER A C 1
ATOM 593 O O . SER A 1 78 ? -8.861 8.617 -1.647 1.00 87.81 78 SER A O 1
ATOM 595 N N . SER A 1 79 ? -9.798 10.632 -1.288 1.00 83.69 79 SER A N 1
ATOM 596 C CA . SER A 1 79 ? -10.640 10.144 -0.198 1.00 83.69 79 SER A CA 1
ATOM 597 C C . SER A 1 79 ? -11.581 9.066 -0.743 1.00 83.69 79 SER A C 1
ATOM 599 O O . SER A 1 79 ? -12.139 9.196 -1.838 1.00 83.69 79 SER A O 1
ATOM 601 N N . ALA A 1 80 ? -11.707 7.961 -0.013 1.00 71.38 80 ALA A N 1
ATOM 602 C CA . ALA A 1 80 ? -12.730 6.975 -0.307 1.00 71.38 80 ALA A CA 1
ATOM 603 C C . ALA A 1 80 ? -14.030 7.454 0.347 1.00 71.38 80 ALA A C 1
ATOM 605 O O . ALA A 1 80 ? -14.138 7.460 1.572 1.00 71.38 80 ALA A O 1
ATOM 606 N N . LEU A 1 81 ? -15.004 7.879 -0.457 1.00 59.53 81 LEU A N 1
ATOM 607 C CA . LEU A 1 81 ? -16.389 7.915 0.011 1.00 59.53 81 LEU A CA 1
ATOM 608 C C . LEU A 1 81 ? -16.845 6.461 0.225 1.00 59.53 81 LEU A C 1
ATOM 610 O O . LEU A 1 81 ? -16.504 5.612 -0.606 1.00 59.53 81 LEU A O 1
ATOM 614 N N . PRO A 1 82 ? -17.570 6.146 1.313 1.00 50.72 82 PRO A N 1
ATOM 615 C CA . PRO A 1 82 ? -18.231 4.851 1.418 1.00 50.72 82 PRO A CA 1
ATOM 616 C C . PRO A 1 82 ? -19.188 4.665 0.224 1.00 50.72 82 PRO A C 1
ATOM 618 O O . PRO A 1 82 ? -19.707 5.662 -0.288 1.00 50.72 82 PRO A O 1
ATOM 621 N N . PRO A 1 83 ? -19.399 3.428 -0.261 1.00 53.69 83 PRO A N 1
ATOM 622 C CA . PRO A 1 83 ? -20.403 3.178 -1.290 1.00 53.69 83 PRO A CA 1
ATOM 623 C C . PRO A 1 83 ? -21.787 3.626 -0.788 1.00 53.69 83 PRO A C 1
ATOM 625 O O . PRO A 1 83 ? -22.114 3.404 0.380 1.00 53.69 83 PRO A O 1
ATOM 628 N N . GLN A 1 84 ? -22.550 4.291 -1.664 1.00 44.94 84 GLN A N 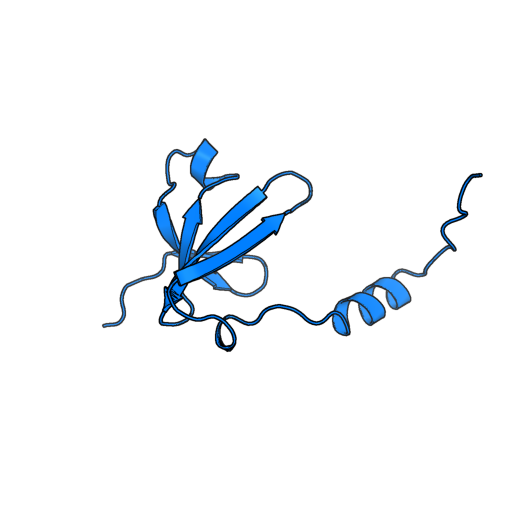1
ATOM 629 C CA . GLN A 1 84 ? -23.967 4.624 -1.450 1.00 44.94 84 GLN A CA 1
ATOM 630 C C . GLN A 1 84 ? -24.841 3.384 -1.640 1.00 44.94 84 GLN A C 1
ATOM 632 O O . GLN A 1 84 ? -24.503 2.583 -2.544 1.00 44.94 84 GLN A O 1
#

Sequence (84 aa):
MTTAIPARTISRLIEAAREQPGVRPADLQPGDWVIVRTKNSTYTLSAVGDGTFVVTGGWFSAERTDGQRIAVRGCTWSSALPPQ